Protein 2OIX (pdb70)

Foldseek 3Di:
DAADDLVLLVLLVVLLLVVCPPFAQSLLEAEDRAVLLVQCPPPPPVSNVVSLCQPQNPRRHFWYWHWQDPDVPAIWIKIWGCPPVVDIEIEIEFQEPDDDVVRLVSVLSSCVSNVHRSVRYHHAAAHHDPSCNSQSSSQLVNQLSVCSRVVNCPPVCNSHHNDTDGDVVVSVVSSVVD

CATH classification: 3.40.395.10

Secondary structure (DSSP, 8-state):
--PPPHHHHHHHHHHHHHHTTTSTTGGGEEE--HHHHHHTT-SSHHHHHHHHHHHHSTTS-SEEEEEEEETTTEEEEEEEE-SSTTS-EEEEE---SS--HHHHHHHHHHHHHTT--GGG-EEE-B------HHHHHHHHHHHHHHHHHHT-TTSTTTT-BTT----HHHHHHHHH--

Organism: Xanthomonas euvesicatoria pv. vesicatoria (strain 85-10) (NCBI:txid316273)

Solvent-accessible surface area: 9406 Å² total; per-residue (Å²): 134,53,123,6,101,35,48,65,2,114,37,6,4,46,18,0,44,128,88,8,191,80,84,94,53,19,139,40,18,47,32,3,26,3,106,15,8,77,38,0,61,27,102,67,102,95,82,41,33,108,0,66,140,70,2,40,23,167,122,35,37,33,0,1,0,0,2,4,29,21,86,132,67,9,14,1,0,0,0,2,19,48,99,83,165,120,63,50,24,5,17,0,2,4,3,51,66,160,106,54,116,80,0,64,127,44,0,23,52,4,0,130,31,18,71,32,82,100,135,112,9,97,84,39,70,12,17,108,38,159,152,38,8,1,4,13,3,0,22,0,0,20,40,0,0,77,65,7,21,97,42,47,4,88,147,106,57,8,49,59,1,66,131,18,152,35,65,50,44,86,4,120,94,49,40,87,128,121

InterPro domains:
  IPR003653 Ulp1 protease family, C-terminal catalytic domain [PF02902] (338-490)
  IPR003653 Ulp1 protease family, C-terminal catalytic domain [PS50600] (309-481)
  IPR038765 Papain-like cysteine peptidase superfamily [SSF54001] (283-513)
  IPR044613 NEDD8-specific protease 1/2-like [PTHR46468] (241-489)

B-factor: mean 33.14, std 10.43, range [15.33, 68.4]

Sequence (178 aa):
TSWLLDGHLRAYTDDLARRLRGEPNAHLLHFADSQVVTMLSSADPDQQARAQRLLAGDDIPPIVFLPINQPNAHWSLLVVDRRNKDAVAAYHYDSMAQKDPQQRYLADMAAYHLGLDYQQTHEMPIAIQSYSAGDHVLTGIEVLAHRVLDGTFDYAGGRDLTDIEPDRGLIRDRLAQA

Nearest PDB structures (foldseek):
  2oix-assembly1_A  TM=1.006E+00  e=7.958E-36  Xanthomonas euvesicatoria
  5jp3-assembly4_G  TM=9.972E-01  e=4.748E-32  Xanthomonas euvesicatoria pv. vesicatoria str. 85-10
  2oiv-assembly1_A  TM=9.880E-01  e=8.284E-31  Xanthomonas euvesicatoria
  6upu-assembly4_M  TM=6.101E-01  e=4.237E-04  Orientia tsutsugamushi str. Ikeda
  6ups-assembly1_A  TM=6.301E-01  e=6.374E-04  Orientia tsutsugamushi str. Ikeda

Radius of gyration: 15.16 Å; Cα contacts (8 Å, |Δi|>4): 282; chains: 1; bounding box: 36×32×39 Å

Structure (mmCIF, N/CA/C/O backbone):
data_2OIX
#
_entry.id   2OIX
#
_cell.length_a   91.953
_cell.length_b   91.953
_cell.length_c   45.013
_cell.angle_alpha   90.00
_cell.angle_beta   90.00
_cell.angle_gamma   90.00
#
_symmetry.space_group_name_H-M   'P 41 21 2'
#
loop_
_entity.id
_entity.type
_entity.pdbx_description
1 polymer 'Xanthomonas outer protein D'
2 water water
#
loop_
_atom_site.group_PDB
_atom_site.id
_atom_site.type_symbol
_atom_site.label_atom_id
_atom_site.label_alt_id
_atom_site.label_comp_id
_atom_site.label_asym_id
_atom_site.label_entity_id
_atom_site.label_seq_id
_atom_site.pdbx_PDB_ins_code
_atom_site.Cartn_x
_atom_site.Cartn_y
_atom_site.Cartn_z
_atom_site.occupancy
_atom_site.B_iso_or_equiv
_atom_site.auth_seq_id
_atom_site.auth_comp_id
_atom_site.auth_asym_id
_atom_site.auth_atom_id
_atom_site.pdbx_PDB_model_num
ATOM 1 N N . THR A 1 2 ? -33.941 46.553 -4.295 1.00 47.40 336 THR A N 1
ATOM 2 C CA . THR A 1 2 ? -35.304 46.215 -4.820 1.00 48.09 336 THR A CA 1
ATOM 3 C C . THR A 1 2 ? -36.147 45.407 -3.827 1.00 47.85 336 THR A C 1
ATOM 4 O O . THR A 1 2 ? -37.378 45.520 -3.816 1.00 48.11 336 THR A O 1
ATOM 8 N N . SER A 1 3 ? -35.470 44.587 -3.021 1.00 47.50 337 SER A N 1
ATOM 9 C CA . SER A 1 3 ? -36.089 43.811 -1.957 1.00 47.10 337 SER A CA 1
ATOM 10 C C . SER A 1 3 ? -35.293 44.062 -0.679 1.00 46.82 337 SER A C 1
ATOM 11 O O . SER A 1 3 ? -34.168 44.570 -0.736 1.00 47.16 337 SER A O 1
ATOM 14 N N . TRP A 1 4 ? -35.858 43.705 0.469 1.00 45.93 338 TRP A N 1
ATOM 15 C CA . TRP A 1 4 ? -35.149 43.912 1.721 1.00 45.25 338 TRP A CA 1
ATOM 16 C C . TRP A 1 4 ? -34.498 42.639 2.257 1.00 44.61 338 TRP A C 1
ATOM 17 O O . TRP A 1 4 ? -34.928 41.525 1.942 1.00 43.77 338 TRP A O 1
ATOM 28 N N . LEU A 1 5 ? -33.428 42.824 3.023 1.00 43.11 339 LEU A N 1
ATOM 29 C CA . LEU A 1 5 ? -32.710 41.722 3.656 1.00 43.40 339 LEU A CA 1
ATOM 30 C C . LEU A 1 5 ? -33.425 41.252 4.921 1.00 42.21 339 LEU A C 1
ATOM 31 O O . LEU A 1 5 ? -33.908 42.077 5.696 1.00 42.21 339 LEU A O 1
ATOM 36 N N . LEU A 1 6 ? -33.509 39.929 5.101 1.00 41.74 340 LEU A N 1
ATOM 37 C CA . LEU A 1 6 ? -34.068 39.302 6.317 1.00 40.96 340 LEU A CA 1
ATOM 38 C C . LEU A 1 6 ? -32.941 38.941 7.295 1.00 40.58 340 LEU A C 1
ATOM 39 O O . LEU A 1 6 ? -31.775 38.991 6.921 1.00 40.95 340 LEU A O 1
ATOM 44 N N . ASP A 1 7 ? -33.292 38.567 8.517 1.00 40.97 341 ASP A N 1
ATOM 45 C CA . ASP A 1 7 ? -32.310 38.145 9.535 1.00 41.19 341 ASP A CA 1
ATOM 46 C C . ASP A 1 7 ? -31.362 37.086 8.951 1.00 41.24 341 ASP A C 1
ATOM 47 O O . ASP A 1 7 ? -30.162 37.146 9.189 1.00 40.49 341 ASP A O 1
ATOM 52 N N . GLY A 1 8 ? -31.943 36.105 8.232 1.00 40.76 342 GLY A N 1
ATOM 53 C CA . GLY A 1 8 ? -31.205 35.013 7.580 1.00 40.20 342 GLY A CA 1
ATOM 54 C C . GLY A 1 8 ? -30.169 35.419 6.540 1.00 40.41 342 GLY A C 1
ATOM 55 O O . GLY A 1 8 ? -29.159 34.741 6.369 1.00 41.59 342 GLY A O 1
ATOM 56 N N . HIS A 1 9 ? -30.415 36.506 5.821 1.00 37.98 343 HIS A N 1
ATOM 57 C CA . HIS A 1 9 ? -29.430 37.022 4.880 1.00 36.83 343 HIS A CA 1
ATOM 58 C C . HIS A 1 9 ? -28.245 37.625 5.573 1.00 35.57 343 HIS A C 1
ATOM 59 O O . HIS A 1 9 ? -27.114 37.429 5.132 1.00 36.66 343 HIS A O 1
ATOM 66 N N . LEU A 1 10 ? -28.516 38.392 6.629 1.00 30.66 344 LEU A N 1
ATOM 67 C CA . LEU A 1 10 ? -27.454 39.007 7.419 1.00 29.55 344 LEU A CA 1
ATOM 68 C C . LEU A 1 10 ? -26.611 37.904 8.049 1.00 28.90 344 LEU A C 1
ATOM 69 O O . LEU A 1 10 ? -25.389 37.925 7.935 1.00 28.07 344 LEU A O 1
ATOM 74 N N . ARG A 1 11 ? -27.279 36.930 8.687 1.00 28.14 345 ARG A N 1
ATOM 75 C CA . ARG A 1 11 ? -26.604 35.764 9.250 1.00 28.59 345 ARG A CA 1
ATOM 76 C C . ARG A 1 11 ? -25.717 34.991 8.266 1.00 27.71 345 ARG A C 1
ATOM 77 O O . ARG A 1 11 ? -24.593 34.607 8.619 1.00 26.92 345 ARG A O 1
ATOM 85 N N . ALA A 1 12 ? -26.209 34.774 7.044 1.00 27.34 346 ALA A N 1
ATOM 86 C CA . ALA A 1 12 ? -25.471 34.044 6.024 1.00 28.25 346 ALA A CA 1
ATOM 87 C C . ALA A 1 12 ? -24.240 34.847 5.574 1.00 28.49 346 ALA A C 1
ATOM 88 O O . ALA A 1 12 ? -23.156 34.293 5.355 1.00 27.51 346 ALA A O 1
ATOM 90 N N . TYR A 1 13 ? -24.425 36.155 5.441 1.00 29.13 347 TYR A N 1
ATOM 91 C CA . TYR A 1 13 ? -23.311 37.018 5.095 1.00 29.38 347 TYR A CA 1
ATOM 92 C C . TYR A 1 13 ? -22.256 37.037 6.210 1.00 29.02 347 TYR A C 1
ATOM 93 O O . TYR A 1 13 ? -21.062 36.868 5.937 1.00 30.14 347 TYR A O 1
ATOM 102 N N . THR A 1 14 ? -22.678 37.208 7.453 1.00 28.30 348 THR A N 1
ATOM 103 C CA . THR A 1 14 ? -21.683 37.297 8.533 1.00 28.15 348 THR A CA 1
ATOM 104 C C . THR A 1 14 ? -21.017 35.954 8.868 1.00 29.50 348 THR A C 1
ATOM 105 O O . THR A 1 14 ? -19.834 35.927 9.246 1.00 29.04 348 THR A O 1
ATOM 109 N N . ASP A 1 15 ? -21.751 34.847 8.680 1.00 30.17 349 ASP A N 1
ATOM 110 C CA . ASP A 1 15 ? -21.172 33.497 8.710 1.00 30.61 349 ASP A CA 1
ATOM 111 C C . ASP A 1 15 ? -20.061 33.371 7.676 1.00 30.27 349 ASP A C 1
ATOM 112 O O . ASP A 1 15 ? -18.957 32.933 8.009 1.00 30.30 349 ASP A O 1
ATOM 117 N N . ASP A 1 16 ? -20.349 33.758 6.430 1.00 30.46 350 ASP A N 1
ATOM 118 C CA . ASP A 1 16 ? -19.371 33.680 5.348 1.00 30.48 350 ASP A CA 1
ATOM 119 C C . ASP A 1 16 ? -18.169 34.598 5.600 1.00 30.61 350 ASP A C 1
ATOM 120 O O . ASP A 1 16 ? -17.016 34.176 5.403 1.00 30.46 350 ASP A O 1
ATOM 125 N N . LEU A 1 17 ? -18.433 35.837 6.032 1.00 29.37 351 LEU A N 1
ATOM 126 C CA . LEU A 1 17 ? -17.376 36.768 6.445 1.00 29.93 351 LEU A CA 1
ATOM 127 C C . LEU A 1 17 ? -16.435 36.149 7.473 1.00 29.78 351 LEU A C 1
ATOM 128 O O . LEU A 1 17 ? -15.213 36.181 7.299 1.00 29.93 351 LEU A O 1
ATOM 133 N N . ALA A 1 18 ? -17.015 35.606 8.547 1.00 30.06 352 ALA A N 1
ATOM 134 C CA . ALA A 1 18 ? -16.256 34.962 9.604 1.00 30.94 352 ALA A CA 1
ATOM 135 C C . ALA A 1 18 ? -15.343 33.847 9.059 1.00 31.27 352 ALA A C 1
ATOM 136 O O . ALA A 1 18 ? -14.213 33.690 9.520 1.00 30.87 352 ALA A O 1
ATOM 138 N N . ARG A 1 19 ? -15.823 33.103 8.061 1.00 31.50 353 ARG A N 1
ATOM 139 C CA . ARG A 1 19 ? -15.019 32.066 7.417 1.00 31.92 353 ARG A CA 1
ATOM 140 C C . ARG A 1 19 ? -13.881 32.686 6.614 1.00 31.95 353 ARG A C 1
ATOM 141 O O . ARG A 1 19 ? -12.748 32.174 6.630 1.00 31.19 353 ARG A O 1
ATOM 149 N N . ARG A 1 20 ? -14.184 33.784 5.911 1.00 31.87 354 ARG A N 1
ATOM 150 C CA . ARG A 1 20 ? -13.175 34.473 5.130 1.00 32.13 354 ARG A CA 1
ATOM 151 C C . ARG A 1 20 ? -12.058 35.035 6.012 1.00 31.88 354 ARG A C 1
ATOM 152 O O . ARG A 1 20 ? -10.901 34.983 5.627 1.00 31.78 354 ARG A O 1
ATOM 160 N N . LEU A 1 21 ? -12.405 35.501 7.211 1.00 32.19 355 LEU A N 1
ATOM 161 C CA . LEU A 1 21 ? -11.445 36.114 8.139 1.00 33.34 355 LEU A CA 1
ATOM 162 C C . LEU A 1 21 ? -10.675 35.126 9.026 1.00 33.85 355 LEU A C 1
ATOM 163 O O . LEU A 1 21 ? -9.789 35.528 9.783 1.00 33.77 355 LEU A O 1
ATOM 168 N N . ARG A 1 22 ? -11.016 33.846 8.945 1.00 35.03 356 ARG A N 1
ATOM 169 C CA . ARG A 1 22 ? -10.423 32.843 9.829 1.00 36.39 356 ARG A CA 1
ATOM 170 C C . ARG A 1 22 ? -8.890 32.820 9.822 1.00 36.45 356 ARG A C 1
ATOM 171 O O . ARG A 1 22 ? -8.256 32.713 8.777 1.00 35.80 356 ARG A O 1
ATOM 179 N N . GLY A 1 23 ? -8.303 32.945 11.007 1.00 37.18 357 GLY A N 1
ATOM 180 C CA . GLY A 1 23 ? -6.852 32.852 11.140 1.00 37.30 357 GLY A CA 1
ATOM 181 C C . GLY A 1 23 ? -6.104 34.160 10.958 1.00 37.87 357 GLY A C 1
ATOM 182 O O . GLY A 1 23 ? -4.906 34.220 11.230 1.00 37.91 357 GLY A O 1
ATOM 183 N N . GLU A 1 24 ? -6.797 35.2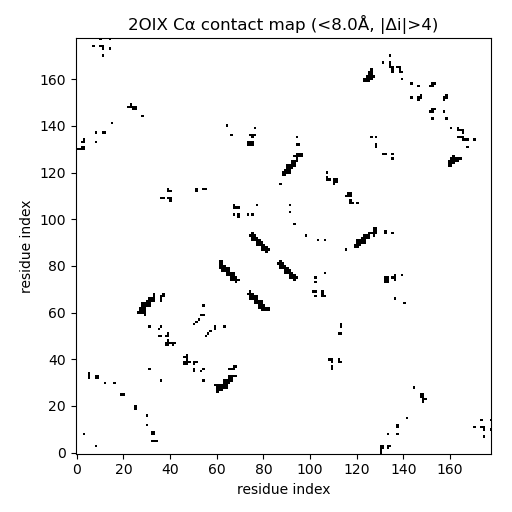07 10.494 1.00 37.92 358 GLU A N 1
ATOM 184 C CA . GLU A 1 24 ? -6.170 36.519 10.324 1.00 38.28 358 GLU A CA 1
ATOM 185 C C . GLU A 1 24 ? -5.805 37.126 11.680 1.00 37.86 358 GLU A C 1
ATOM 186 O O . GLU A 1 24 ? -6.488 36.865 12.678 1.00 37.32 358 GLU A O 1
ATOM 192 N N . PRO A 1 25 ? -4.698 37.899 11.728 1.00 37.55 359 PRO A N 1
ATOM 193 C CA . PRO A 1 25 ? -4.381 38.751 12.898 1.00 36.50 359 PRO A CA 1
ATOM 194 C C . PRO A 1 25 ? -5.608 39.478 13.454 1.00 34.76 359 PRO A C 1
ATOM 195 O O . PRO A 1 25 ? -6.280 40.220 12.728 1.00 34.89 359 PRO A O 1
ATOM 199 N N . ASN A 1 26 ? -5.888 39.245 14.730 1.00 32.46 360 ASN A N 1
ATOM 200 C CA . ASN A 1 26 ? -6.976 39.877 15.460 1.00 30.25 360 ASN A CA 1
ATOM 201 C C . ASN A 1 26 ? -8.403 39.363 15.181 1.00 28.61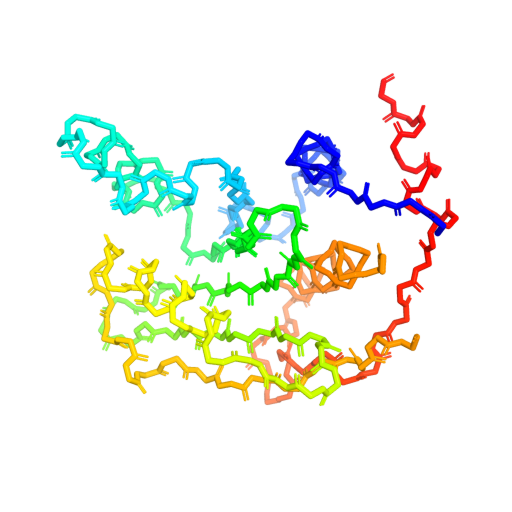 360 ASN A C 1
ATOM 202 O O . ASN A 1 26 ? -9.326 39.869 15.785 1.00 26.50 360 ASN A O 1
ATOM 207 N N . ALA A 1 27 ? -8.593 38.389 14.282 1.00 26.43 361 ALA A N 1
ATOM 208 C CA . ALA A 1 27 ? -9.960 37.935 13.970 1.00 25.47 361 ALA A CA 1
ATOM 209 C C . ALA A 1 27 ? -10.738 37.373 15.199 1.00 25.37 361 ALA A C 1
ATOM 210 O O . ALA A 1 27 ? -11.975 37.437 15.237 1.00 24.66 361 ALA A O 1
ATOM 212 N N . HIS A 1 28 ? -9.998 36.806 16.160 1.00 23.69 362 HIS A N 1
ATOM 213 C CA . HIS A 1 28 ? -10.574 36.302 17.410 1.00 22.93 362 HIS A CA 1
ATOM 214 C C . HIS A 1 28 ? -11.130 37.403 18.311 1.00 23.12 362 HIS A C 1
ATOM 215 O O . HIS A 1 28 ? -11.787 37.090 19.319 1.00 22.91 362 HIS A O 1
ATOM 222 N N . LEU A 1 29 ? -10.834 38.663 18.000 1.00 23.23 363 LEU A N 1
ATOM 223 C CA . LEU A 1 29 ? -11.427 39.795 18.767 1.00 24.64 363 LEU A CA 1
ATOM 224 C C . LEU A 1 29 ? -12.873 40.072 18.344 1.00 25.01 363 LEU A C 1
ATOM 225 O O . LEU A 1 29 ? -13.592 40.782 19.037 1.00 27.20 363 LEU A O 1
ATOM 23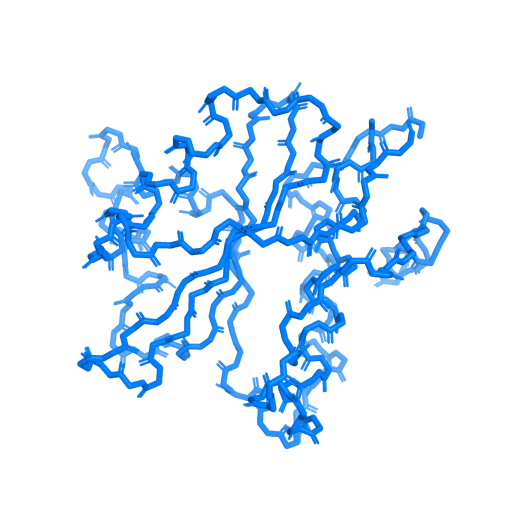0 N N . LEU A 1 30 ? -13.284 39.536 17.199 1.00 25.26 364 LEU A N 1
ATOM 231 C CA . LEU A 1 30 ? -14.578 39.914 16.575 1.00 26.23 364 LEU A CA 1
ATOM 232 C C . LEU A 1 30 ? -15.684 38.931 16.892 1.00 26.76 364 LEU A C 1
ATOM 233 O O . LEU A 1 30 ? -15.449 37.707 16.881 1.00 25.62 364 LEU A O 1
ATOM 238 N N . HIS A 1 31 ? -16.885 39.456 17.157 1.00 26.77 365 HIS A N 1
ATOM 239 C CA . HIS A 1 31 ? -18.100 38.612 17.238 1.00 27.84 365 HIS A CA 1
ATOM 240 C C . HIS A 1 31 ? -19.236 39.236 16.401 1.00 28.00 365 HIS A C 1
ATOM 241 O O . HIS A 1 31 ? -19.634 40.375 16.666 1.00 27.03 365 HIS A O 1
ATOM 248 N N . PHE A 1 32 ? -19.701 38.515 15.374 1.00 26.83 366 PHE A N 1
ATOM 249 C CA . PHE A 1 32 ? -20.826 38.971 14.567 1.00 26.74 366 PHE A CA 1
ATOM 250 C C . PHE A 1 32 ? -22.095 38.415 15.165 1.00 26.07 366 PHE A C 1
ATOM 251 O O . PHE A 1 32 ? -22.374 37.191 15.122 1.00 26.28 366 PHE A O 1
ATOM 259 N N . ALA A 1 33 ? -22.841 39.283 15.819 1.00 25.73 367 ALA A N 1
ATOM 260 C CA . ALA A 1 33 ? -24.047 38.762 16.450 1.00 27.53 367 ALA A CA 1
ATOM 261 C C . ALA A 1 33 ? -25.153 38.412 15.456 1.00 27.11 367 ALA A C 1
ATOM 262 O O . ALA A 1 33 ? -25.285 38.985 14.335 1.00 29.73 367 ALA A O 1
ATOM 264 N N . ASP A 1 34 ? -25.896 37.380 15.838 1.00 28.10 368 ASP A N 1
ATOM 265 C CA . ASP A 1 34 ? -27.104 36.989 15.130 1.00 27.25 368 ASP A CA 1
ATOM 266 C C . ASP A 1 34 ? -28.175 37.996 15.543 1.00 27.18 368 ASP A C 1
ATOM 267 O O . ASP A 1 34 ? -28.373 38.244 16.740 1.00 24.98 368 ASP A O 1
ATOM 272 N N . SER A 1 35 ? -28.902 38.542 14.582 1.00 26.45 369 SER A N 1
ATOM 273 C CA . SER A 1 35 ? -29.855 39.629 14.817 1.00 27.43 369 SER A CA 1
ATOM 274 C C . SER A 1 35 ? -31.073 39.229 15.642 1.00 27.25 369 SER A C 1
ATOM 275 O O . SER A 1 35 ? -31.633 40.049 16.354 1.00 28.68 369 SER A O 1
ATOM 278 N N . GLN A 1 36 ? -31.440 37.951 15.599 1.00 27.19 370 GLN A N 1
ATOM 279 C CA . GLN A 1 36 ? -32.589 37.484 16.324 1.00 26.47 370 GLN A CA 1
ATOM 280 C C . GLN A 1 36 ? -32.193 37.382 17.784 1.00 27.05 370 GLN A C 1
ATOM 281 O O . GLN A 1 36 ? -32.992 37.648 18.643 1.00 26.96 370 GLN A O 1
ATOM 287 N N . VAL A 1 37 ? -30.941 36.982 18.033 1.00 27.29 371 VAL A N 1
ATOM 288 C CA . VAL A 1 37 ? -30.414 36.990 19.384 1.00 26.61 371 VAL A CA 1
ATOM 289 C C . VAL A 1 37 ? -30.374 38.407 19.934 1.00 27.12 371 VAL A C 1
ATOM 290 O O . VAL A 1 37 ? -30.644 38.600 21.140 1.00 27.05 371 VAL A O 1
ATOM 294 N N . VAL A 1 38 ? -29.986 39.386 19.087 1.00 26.51 372 VAL A N 1
ATOM 295 C CA . VAL A 1 38 ? -30.034 40.812 19.513 1.00 28.00 372 VAL A CA 1
ATOM 296 C C . VAL A 1 38 ? -31.475 41.201 19.994 1.00 28.65 372 VAL A C 1
ATOM 297 O O . VAL A 1 38 ? -31.676 41.773 21.073 1.00 26.48 372 VAL A O 1
ATOM 301 N N . THR A 1 39 ? -32.469 40.859 19.195 1.00 29.13 373 THR A N 1
ATOM 302 C CA . THR A 1 39 ? -33.866 41.149 19.488 1.00 31.14 373 THR A CA 1
ATOM 303 C C . THR A 1 39 ? -34.273 40.529 20.845 1.00 33.44 373 THR A C 1
ATOM 304 O O . THR A 1 39 ? -34.965 41.141 21.657 1.00 34.23 373 THR A O 1
ATOM 308 N N . MET A 1 40 ? -33.783 39.328 21.110 1.00 35.50 374 MET A N 1
ATOM 309 C CA . MET A 1 40 ? -34.104 38.607 22.325 1.00 38.68 374 MET A CA 1
ATOM 310 C C . MET A 1 40 ? -33.607 39.229 23.644 1.00 38.25 374 MET A C 1
ATOM 311 O O . MET A 1 40 ? -34.126 38.894 24.710 1.00 39.25 374 MET A O 1
ATOM 316 N N . LEU A 1 41 ? -32.612 40.121 23.589 1.00 39.01 375 LEU A N 1
ATOM 317 C CA . LEU A 1 41 ? -32.180 40.851 24.807 1.00 40.52 375 LEU A CA 1
ATOM 318 C C . LEU A 1 41 ? -33.376 41.558 25.477 1.00 41.22 375 LEU A C 1
ATOM 319 O O . LEU A 1 41 ? -33.443 41.705 26.718 1.00 42.19 375 LEU A O 1
ATOM 324 N N . SER A 1 42 ? -34.332 41.978 24.653 1.00 41.96 376 SER A N 1
ATOM 325 C CA . SER A 1 42 ? -35.508 42.720 25.110 1.00 43.36 376 SER A CA 1
ATOM 326 C C . SER A 1 42 ? -36.726 41.832 25.414 1.00 43.89 376 SER A C 1
ATOM 327 O O . SER A 1 42 ? -37.723 42.310 25.953 1.00 43.70 376 SER A O 1
ATOM 330 N N . SER A 1 43 ? -36.636 40.547 25.063 1.00 44.64 377 SER A N 1
ATOM 331 C CA . SER A 1 43 ? -37.750 39.590 25.184 1.00 45.00 377 SER A CA 1
ATOM 332 C C . SER A 1 43 ? -38.406 39.628 26.566 1.00 45.27 377 SER A C 1
ATOM 333 O O . SER A 1 43 ? -37.755 39.988 27.557 1.00 45.43 377 SER A O 1
ATOM 336 N N . ALA A 1 44 ? -39.691 39.269 26.641 1.00 45.56 378 ALA A N 1
ATOM 337 C CA . ALA A 1 44 ? -40.398 39.259 27.953 1.00 45.36 378 ALA A CA 1
ATOM 338 C C . ALA A 1 44 ? -40.187 37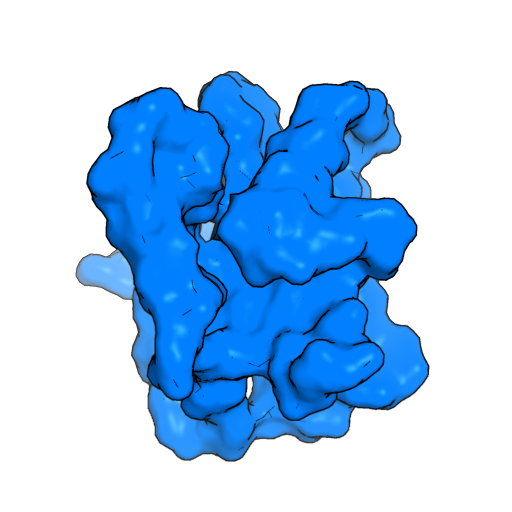.955 28.717 1.00 45.49 378 ALA A C 1
ATOM 339 O O . ALA A 1 44 ? -40.194 37.931 29.970 1.00 45.47 378 ALA A O 1
ATOM 341 N N . ASP A 1 45 ? -40.004 36.883 27.948 1.00 45.78 379 ASP A N 1
ATOM 342 C CA . ASP A 1 45 ? -39.567 35.583 28.435 1.00 45.45 379 ASP A CA 1
ATOM 343 C C . ASP A 1 45 ? -38.166 35.737 29.008 1.00 45.32 379 ASP A C 1
ATOM 344 O O . ASP A 1 45 ? -37.206 35.946 28.280 1.00 44.93 379 ASP A O 1
ATOM 349 N N . PRO A 1 46 ? -38.059 35.630 30.337 1.00 44.63 380 PRO A N 1
ATOM 350 C CA . PRO A 1 46 ? -36.800 35.829 31.039 1.00 45.18 380 PRO A CA 1
ATOM 351 C C . PRO A 1 46 ? -35.650 34.933 30.534 1.00 45.29 380 PRO A C 1
ATOM 352 O O . PRO A 1 46 ? -34.401 35.487 30.462 1.00 44.65 380 PRO A O 1
ATOM 356 N N . ASP A 1 47 ? -36.038 33.591 30.418 1.00 45.40 381 ASP A N 1
ATOM 357 C CA . ASP A 1 47 ? -35.044 32.669 29.845 1.00 46.25 381 ASP A CA 1
ATOM 358 C C . ASP A 1 47 ? -34.570 32.961 28.401 1.00 46.05 381 ASP A C 1
ATOM 359 O O . ASP A 1 47 ? -33.456 32.567 28.033 1.00 46.01 381 ASP A O 1
ATOM 364 N N . GLN A 1 48 ? -35.404 33.613 27.587 1.00 46.87 382 GLN A N 1
ATOM 365 C CA . GLN A 1 48 ? -34.967 34.057 26.246 1.00 47.13 382 GLN A CA 1
ATOM 366 C C . GLN A 1 48 ? -33.917 35.179 26.380 1.00 47.25 382 GLN A C 1
ATOM 367 O O . GLN A 1 48 ? -32.912 35.218 25.654 1.00 47.46 382 GLN A O 1
ATOM 373 N N . GLN A 1 49 ? -34.189 36.107 27.285 1.00 46.45 383 GLN A N 1
ATOM 374 C CA . GLN A 1 49 ? -33.316 37.260 27.484 1.00 46.96 383 GLN A CA 1
ATOM 375 C C . GLN A 1 49 ? -31.995 36.848 28.145 1.00 46.04 383 GLN A C 1
ATOM 376 O O . GLN A 1 49 ? -30.934 37.307 27.751 1.00 46.12 383 GLN A O 1
ATOM 382 N N . ALA A 1 50 ? -32.077 35.954 29.127 1.00 45.51 384 ALA A N 1
ATOM 383 C CA . ALA A 1 50 ? -30.898 35.409 29.801 1.00 45.07 384 ALA A CA 1
ATOM 384 C C . ALA A 1 50 ? -29.969 34.713 28.819 1.00 44.66 384 ALA A C 1
ATOM 385 O O . ALA A 1 50 ? -28.759 34.947 28.826 1.00 44.93 384 ALA A O 1
ATOM 387 N N . ARG A 1 51 ? -30.545 33.864 27.970 1.00 44.02 385 ARG A N 1
ATOM 388 C CA . ARG A 1 51 ? -29.795 33.188 26.916 1.00 43.43 385 ARG A CA 1
ATOM 389 C C . ARG A 1 51 ? -29.090 34.225 26.054 1.00 41.89 385 ARG A C 1
ATOM 390 O O . ARG A 1 51 ? -27.921 34.067 25.739 1.00 40.96 385 ARG A O 1
ATOM 398 N N . ALA A 1 52 ? -29.811 35.284 25.695 1.00 41.95 386 ALA A N 1
ATOM 399 C CA . ALA A 1 52 ? -29.281 36.326 24.787 1.00 41.78 386 ALA A CA 1
ATOM 400 C C . ALA A 1 52 ? -28.141 37.041 25.479 1.00 41.50 386 ALA A C 1
ATOM 401 O O . ALA A 1 52 ? -27.094 37.271 24.884 1.00 41.77 386 ALA A O 1
ATOM 403 N N . GLN A 1 53 ? -28.326 37.365 26.763 1.00 41.75 387 GLN A N 1
ATOM 404 C CA . GLN A 1 53 ? -27.252 37.939 27.560 1.00 42.92 387 GLN A CA 1
ATOM 405 C C . GLN A 1 53 ? -25.984 37.058 27.600 1.00 43.99 387 GLN A C 1
ATOM 406 O O . GLN A 1 53 ? -24.879 37.591 27.521 1.00 45.24 387 GLN A O 1
ATOM 412 N N . ARG A 1 54 ? -26.137 35.731 27.662 1.00 44.22 388 ARG A N 1
ATOM 413 C CA . ARG A 1 54 ? -24.992 34.793 27.682 1.00 43.92 388 ARG A CA 1
ATOM 414 C C . ARG A 1 54 ? -24.258 34.738 26.352 1.00 44.01 388 ARG A C 1
ATOM 415 O O . ARG A 1 54 ? -23.016 34.692 26.317 1.00 43.91 388 ARG A O 1
ATOM 423 N N . LEU A 1 55 ? -25.039 34.708 25.266 1.00 41.71 389 LEU A N 1
ATOM 424 C CA . LEU A 1 55 ? -24.517 34.580 23.920 1.00 42.06 389 LEU A CA 1
ATOM 425 C C . LEU A 1 55 ? -23.829 35.836 23.445 1.00 41.82 389 LEU A C 1
ATOM 426 O O . LEU A 1 55 ? -22.990 35.756 22.568 1.00 42.00 389 LEU A O 1
ATOM 431 N N . LEU A 1 56 ? -24.171 36.985 24.040 1.00 41.40 390 LEU A N 1
ATOM 432 C CA . LEU A 1 56 ? -23.632 38.264 23.566 1.00 41.69 390 LEU A CA 1
ATOM 433 C C . LEU A 1 56 ? -22.756 39.001 24.548 1.00 42.42 390 LEU A C 1
ATOM 434 O O . LEU A 1 56 ? -21.994 39.905 24.154 1.00 42.37 390 LEU A O 1
ATOM 439 N N . ALA A 1 57 ? -22.895 38.622 25.816 1.00 42.33 391 ALA A N 1
ATOM 440 C CA . ALA A 1 57 ? -22.155 39.237 26.922 1.00 42.60 391 ALA A CA 1
ATOM 441 C C . ALA A 1 57 ? -21.672 38.205 27.926 1.00 42.83 391 ALA A C 1
ATOM 442 O O . ALA A 1 57 ? -21.439 38.554 29.107 1.00 41.28 391 ALA A O 1
ATOM 444 N N . GLY A 1 58 ? -21.488 36.946 27.499 1.00 43.60 392 GLY A N 1
ATOM 445 C CA . GLY A 1 58 ? -20.953 35.892 28.403 1.00 45.36 392 GLY A CA 1
ATOM 446 C C . GLY A 1 58 ? -19.448 36.036 28.711 1.00 45.62 392 GLY A C 1
ATOM 447 O O . GLY A 1 58 ? -18.795 36.828 28.005 1.00 48.48 392 GLY A O 1
ATOM 448 N N . ASP A 1 59 ? -18.930 35.285 29.618 1.00 47.62 393 ASP A N 1
ATOM 449 C CA . ASP A 1 59 ? -17.495 35.365 29.920 1.00 46.14 393 ASP A CA 1
ATOM 450 C C . ASP A 1 59 ? -16.412 34.920 28.888 1.00 44.76 393 ASP A C 1
ATOM 451 O O . ASP A 1 59 ? -15.137 35.081 29.099 1.00 44.49 393 ASP A O 1
ATOM 456 N N . ASP A 1 60 ? -16.978 34.634 27.743 1.00 38.36 394 ASP A N 1
ATOM 457 C CA . ASP A 1 60 ? -16.101 34.076 26.681 1.00 33.61 394 ASP A CA 1
ATOM 458 C C . ASP A 1 60 ? -16.466 34.601 25.274 1.00 29.73 394 ASP A C 1
ATOM 459 O O . ASP A 1 60 ? -15.941 34.104 24.268 1.00 28.64 394 ASP A O 1
ATOM 464 N N . ILE A 1 61 ? -17.392 35.556 25.214 1.00 25.55 395 ILE A N 1
ATOM 465 C CA . ILE A 1 61 ? -17.749 36.175 23.932 1.00 23.71 395 ILE A CA 1
ATOM 466 C C . ILE A 1 61 ? -16.688 37.246 23.637 1.00 22.64 395 ILE A C 1
ATOM 467 O O . ILE A 1 61 ? -16.396 38.067 24.506 1.00 23.26 395 ILE A O 1
ATOM 472 N N . PRO A 1 62 ? -16.116 37.247 22.421 1.00 21.53 396 PRO A N 1
ATOM 473 C CA . PRO A 1 62 ? -15.092 38.240 22.069 1.00 21.44 396 PRO A CA 1
ATOM 474 C C . PRO A 1 62 ? -15.516 39.697 22.278 1.00 21.71 396 PRO A C 1
ATOM 475 O O . PRO A 1 62 ? -16.709 40.001 22.275 1.00 22.57 396 PRO A O 1
ATOM 479 N N . PRO A 1 63 ? -14.540 40.593 22.488 1.00 21.20 397 PRO A N 1
ATOM 480 C CA . PRO A 1 63 ? -14.872 41.915 23.017 1.00 21.29 397 PRO A CA 1
ATOM 481 C C . PRO A 1 63 ? -15.322 42.964 21.994 1.00 20.41 397 PRO A C 1
ATOM 482 O O . PRO A 1 63 ? -15.798 44.026 22.394 1.00 21.98 397 PRO A O 1
ATOM 486 N N . ILE A 1 64 ? -15.202 42.688 20.698 1.00 18.17 398 ILE A N 1
ATOM 487 C CA . ILE A 1 64 ? -15.659 43.660 19.681 1.00 19.37 398 ILE A CA 1
ATOM 488 C C . ILE A 1 64 ? -16.865 43.036 18.986 1.00 18.31 398 ILE A C 1
ATOM 489 O O . ILE A 1 64 ? -16.729 42.130 18.232 1.00 20.58 398 ILE A O 1
ATOM 494 N N . VAL A 1 65 ? -18.053 43.528 19.278 1.00 18.72 399 VAL A N 1
ATOM 495 C CA . VAL A 1 65 ? -19.274 42.825 18.893 1.00 19.40 399 VAL A CA 1
ATOM 496 C C . VAL A 1 65 ? -20.074 43.716 17.967 1.00 20.02 399 VAL A C 1
ATOM 497 O O . VAL A 1 65 ? -20.332 44.911 18.322 1.00 21.43 399 VAL A O 1
ATOM 501 N N . PHE A 1 66 ? -20.427 43.168 16.789 1.00 20.71 400 PHE A N 1
ATOM 502 C CA . PHE A 1 66 ? -21.304 43.783 15.791 1.00 18.94 400 PHE A CA 1
ATOM 503 C C . PHE A 1 66 ? -22.727 43.297 15.952 1.00 19.64 400 PHE A C 1
ATOM 504 O O . PHE A 1 66 ? -23.013 42.107 15.719 1.00 19.97 400 PHE A O 1
ATOM 512 N N . LEU A 1 67 ? -23.623 44.214 16.314 1.00 17.43 401 LEU A N 1
ATOM 513 C CA . LEU A 1 67 ? -25.005 43.865 16.630 1.00 18.21 401 LEU A CA 1
ATOM 514 C C . LEU A 1 67 ? -25.937 44.508 15.640 1.00 17.60 401 LEU A C 1
ATOM 515 O O . LEU A 1 67 ? -26.125 45.738 15.667 1.00 18.09 401 LEU A O 1
ATOM 520 N N . PRO A 1 68 ? -26.480 43.704 14.710 1.00 19.30 402 PRO A N 1
ATOM 521 C CA . PRO A 1 68 ? -27.441 44.268 13.756 1.00 20.00 402 PRO A CA 1
ATOM 522 C C . PRO A 1 68 ? -28.738 44.530 14.553 1.00 19.79 402 PRO A C 1
ATOM 523 O O . PRO A 1 68 ? -29.190 43.669 15.318 1.00 21.55 402 PRO A O 1
ATOM 527 N N . ILE A 1 69 ? -29.283 45.732 14.390 1.00 20.40 403 ILE A N 1
ATOM 528 C CA . ILE A 1 69 ? -30.491 46.170 15.083 1.00 20.56 403 ILE A CA 1
ATOM 529 C C . ILE A 1 69 ? -31.658 46.149 14.068 1.00 20.77 403 ILE A C 1
ATOM 530 O O . ILE A 1 69 ? -31.672 46.954 13.178 1.00 21.34 403 ILE A O 1
ATOM 535 N N . ASN A 1 70 ? -32.604 45.227 14.229 1.00 20.33 404 ASN A N 1
ATOM 536 C CA . ASN A 1 70 ? -33.743 45.062 13.345 1.00 22.31 404 ASN A CA 1
ATOM 537 C C . ASN A 1 70 ? -34.954 45.818 13.845 1.00 22.30 404 ASN A C 1
ATOM 538 O O . ASN A 1 70 ? -35.437 45.548 14.925 1.00 22.14 404 ASN A O 1
ATOM 543 N N . GLN A 1 71 ? -35.445 46.756 13.056 1.00 23.82 405 GLN A N 1
ATOM 544 C CA . GLN A 1 71 ? -36.792 47.232 13.262 1.00 25.34 405 GLN A CA 1
ATOM 545 C C . GLN A 1 71 ? -37.649 46.400 12.294 1.00 26.91 405 GLN A C 1
ATOM 546 O O . GLN A 1 71 ? -37.571 46.596 11.088 1.00 27.02 405 GLN A O 1
ATOM 552 N N . PRO A 1 72 ? -38.417 45.435 12.835 1.00 28.36 406 PRO A N 1
ATOM 553 C CA . PRO A 1 72 ? -39.026 44.345 12.061 1.00 30.05 406 PRO A CA 1
ATOM 554 C C . PRO A 1 72 ? -39.829 44.851 10.869 1.00 31.23 406 PRO A C 1
ATOM 555 O O . PRO A 1 72 ? -40.700 45.714 11.034 1.00 31.76 406 PRO A O 1
ATOM 559 N N . ASN A 1 73 ? -39.487 44.335 9.685 1.00 32.26 407 ASN A N 1
ATOM 560 C CA . ASN A 1 73 ? -40.064 44.756 8.399 1.00 32.82 407 ASN A CA 1
ATOM 561 C C . ASN A 1 73 ? -40.021 46.255 8.158 1.00 32.57 407 ASN A C 1
ATOM 562 O O . ASN A 1 73 ? -40.852 46.793 7.417 1.00 32.79 407 ASN A O 1
ATOM 567 N N . ALA A 1 74 ? -39.064 46.933 8.778 1.00 30.92 408 ALA A N 1
ATOM 568 C CA . ALA A 1 74 ? -39.023 48.387 8.689 1.00 30.05 408 ALA A CA 1
ATOM 569 C C . ALA A 1 74 ? -37.629 48.927 8.344 1.00 28.47 408 ALA A C 1
ATOM 570 O O . ALA A 1 74 ? -37.486 49.731 7.414 1.00 28.84 408 ALA A O 1
ATOM 572 N N . HIS A 1 75 ? -36.602 48.490 9.070 1.00 26.45 409 HIS A N 1
ATOM 573 C CA . HIS A 1 75 ? -35.307 49.158 8.974 1.00 24.25 409 HIS A CA 1
ATOM 574 C C . HIS A 1 75 ? -34.214 48.349 9.655 1.00 22.96 409 HIS A C 1
ATOM 575 O O . HIS A 1 75 ? -34.525 47.525 10.508 1.00 23.49 409 HIS A O 1
ATOM 582 N N . TRP A 1 76 ? -32.960 48.549 9.230 1.00 20.74 410 TRP A N 1
ATOM 583 C CA . TRP A 1 76 ? -31.775 47.983 9.901 1.00 19.98 410 TRP A CA 1
ATOM 584 C C . TRP A 1 76 ? -30.770 49.086 10.281 1.00 19.41 410 TRP A C 1
ATOM 585 O O . TRP A 1 76 ? -30.547 50.020 9.519 1.00 19.54 410 TRP A O 1
ATOM 596 N N . SER A 1 77 ? -30.086 48.914 11.405 1.00 18.22 411 SER A N 1
ATOM 597 C CA . SER A 1 77 ? -28.921 49.738 11.683 1.00 17.24 411 SER A CA 1
ATOM 598 C C . SER A 1 77 ? -27.886 48.841 12.413 1.00 18.89 411 SER A C 1
ATOM 599 O O . SER A 1 77 ? -28.123 47.633 12.641 1.00 18.29 411 SER A O 1
ATOM 602 N N . LEU A 1 78 ? -26.758 49.436 12.776 1.00 18.26 412 LEU A N 1
ATOM 603 C CA . LEU A 1 78 ? -25.672 48.690 13.329 1.00 19.28 412 LEU A CA 1
ATOM 604 C C . LEU A 1 78 ? -25.205 49.300 14.630 1.00 17.75 412 LEU A C 1
ATOM 605 O O . LEU A 1 78 ? -24.858 50.520 14.698 1.00 17.60 412 LEU A O 1
ATOM 610 N N . LEU A 1 79 ? -25.178 48.467 15.661 1.00 19.54 413 LEU A N 1
ATOM 611 C CA . LEU A 1 79 ? -24.582 48.891 16.905 1.00 18.48 413 LEU A CA 1
ATOM 612 C C . LEU A 1 79 ? -23.263 48.109 17.069 1.00 20.76 413 LEU A C 1
ATOM 613 O O . LEU A 1 79 ? -23.261 46.883 17.023 1.00 21.58 413 LEU A O 1
ATOM 618 N N . VAL A 1 80 ? -22.157 48.795 17.364 1.00 20.96 414 VAL A N 1
ATOM 619 C CA . VAL A 1 80 ? -20.871 48.108 17.586 1.00 20.89 414 VAL A CA 1
ATOM 620 C C . VAL A 1 80 ? -20.486 48.345 19.049 1.00 21.02 414 VAL A C 1
ATOM 621 O O . VAL A 1 80 ? -20.517 49.488 19.572 1.00 21.11 414 VAL A O 1
ATOM 625 N N . VAL A 1 81 ? -20.137 47.290 19.742 1.00 21.27 415 VAL A N 1
ATOM 626 C CA . VAL A 1 81 ? -19.749 47.454 21.148 1.00 21.01 415 VAL A CA 1
ATOM 627 C C . VAL A 1 81 ? -18.296 46.952 21.320 1.00 22.40 415 VAL A C 1
ATOM 628 O O . VAL A 1 81 ? -18.012 45.807 20.950 1.00 24.09 415 VAL A O 1
ATOM 632 N N . ASP A 1 82 ? -17.397 47.787 21.860 1.00 20.98 416 ASP A N 1
ATOM 633 C CA . ASP A 1 82 ? -15.997 47.451 22.014 1.00 21.23 416 ASP A CA 1
ATOM 634 C C . ASP A 1 82 ? -15.700 47.444 23.504 1.00 21.55 416 ASP A C 1
ATOM 635 O O . ASP A 1 82 ? -15.554 48.493 24.115 1.00 21.23 416 ASP A O 1
ATOM 640 N N . ARG A 1 83 ? -15.685 46.260 24.105 1.00 22.20 417 ARG A N 1
ATOM 641 C CA . ARG A 1 83 ? -15.420 46.191 25.537 1.00 22.44 417 ARG A CA 1
ATOM 642 C C . ARG A 1 83 ? -14.056 45.628 25.904 1.00 22.00 417 ARG A C 1
ATOM 643 O O . ARG A 1 83 ? -13.884 45.036 26.988 1.00 19.74 417 ARG A O 1
ATOM 651 N N . ARG A 1 84 ? -13.057 45.897 25.066 1.00 20.37 418 ARG A N 1
ATOM 652 C CA . ARG A 1 84 ? -11.697 45.421 25.323 1.00 20.75 418 ARG A CA 1
ATOM 653 C C . ARG A 1 84 ? -11.206 46.012 26.653 1.00 21.84 418 ARG A C 1
ATOM 654 O O . ARG A 1 84 ? -10.505 45.364 27.433 1.00 21.58 418 ARG A O 1
ATOM 662 N N . ASN A 1 85 ? -11.625 47.240 26.923 1.00 22.84 419 ASN A N 1
ATOM 663 C CA . ASN A 1 85 ? -11.352 47.879 28.200 1.00 24.19 419 ASN A CA 1
ATOM 664 C C . ASN A 1 85 ? -12.655 47.895 28.985 1.00 25.42 419 ASN A C 1
ATOM 665 O O . ASN A 1 85 ? -13.560 48.661 28.668 1.00 26.62 419 ASN A O 1
ATOM 670 N N . LYS A 1 86 ? -12.735 47.059 30.012 1.00 26.97 420 LYS A N 1
ATOM 671 C CA . LYS A 1 86 ? -13.950 46.924 30.817 1.00 27.41 420 LYS A CA 1
ATOM 672 C C . LYS A 1 86 ? -14.349 48.148 31.661 1.00 27.30 420 LYS A C 1
ATOM 673 O O . LYS A 1 86 ? -15.526 48.295 31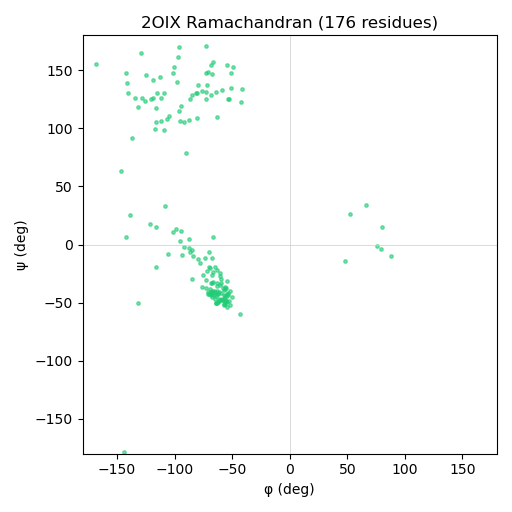.984 1.00 28.12 420 LYS A O 1
ATOM 679 N N . ASP A 1 87 ? -13.395 49.019 32.007 1.00 26.69 421 ASP A N 1
ATOM 680 C CA . ASP A 1 87 ? -13.740 50.275 32.641 1.00 26.93 421 ASP A CA 1
ATOM 681 C C . ASP A 1 87 ? -14.040 51.414 31.672 1.00 26.54 421 ASP A C 1
ATOM 682 O O . ASP A 1 87 ? -14.387 52.516 32.112 1.00 27.33 421 ASP A O 1
ATOM 687 N N . ALA A 1 88 ? -13.890 51.163 30.370 1.00 23.81 422 ALA A N 1
ATOM 688 C CA . ALA A 1 88 ? -14.150 52.189 29.365 1.00 23.51 422 ALA A CA 1
ATOM 689 C C . ALA 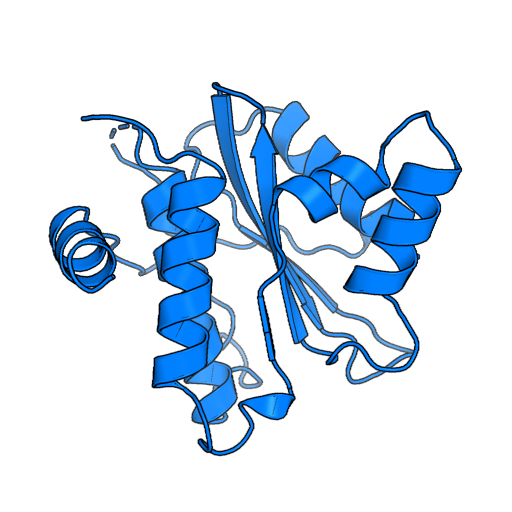A 1 88 ? -14.711 51.536 28.108 1.00 23.69 422 ALA A C 1
ATOM 690 O O . ALA A 1 88 ? -14.100 51.589 27.026 1.00 24.06 422 ALA A O 1
ATOM 692 N N . VAL A 1 89 ? -15.886 50.922 28.265 1.00 24.02 423 VAL A N 1
ATOM 693 C CA . VAL A 1 89 ? -16.613 50.366 27.125 1.00 22.63 423 VAL A CA 1
ATOM 694 C C . VAL A 1 89 ? -17.061 51.452 26.132 1.00 23.24 423 VAL A C 1
ATOM 695 O O . VAL A 1 89 ? -17.643 52.483 26.502 1.00 22.93 423 VAL A O 1
ATOM 699 N N . ALA A 1 90 ? -16.789 51.215 24.861 1.00 20.86 424 ALA A N 1
ATOM 700 C CA . ALA A 1 90 ? -17.195 52.153 23.840 1.00 21.09 424 ALA A CA 1
ATOM 701 C C . ALA A 1 90 ? -18.276 51.483 22.993 1.00 21.31 424 ALA A C 1
ATOM 702 O O . ALA A 1 90 ? -18.245 50.251 22.802 1.00 22.29 424 ALA A O 1
ATOM 704 N N . ALA A 1 91 ? -19.254 52.275 22.547 1.00 19.72 425 ALA A N 1
ATOM 705 C CA . ALA A 1 91 ? -20.375 51.764 21.743 1.00 19.80 425 ALA A CA 1
ATOM 706 C C . ALA A 1 91 ? -20.714 52.796 20.671 1.00 18.87 425 ALA A C 1
ATOM 707 O O . ALA A 1 91 ? -20.661 54.032 20.939 1.00 18.88 425 ALA A O 1
ATOM 709 N N . TYR A 1 92 ? -20.993 52.326 19.437 1.00 19.86 426 TYR A N 1
ATOM 710 C CA . TYR A 1 92 ? -21.138 53.157 18.271 1.00 20.98 426 TYR A CA 1
ATOM 711 C C . TYR A 1 92 ? -22.385 52.716 17.511 1.00 21.05 426 TYR A C 1
ATOM 712 O O . TYR A 1 92 ? -22.550 51.519 17.225 1.00 21.37 426 TYR A O 1
ATOM 721 N N . HIS A 1 93 ? -23.278 53.660 17.243 1.00 20.25 427 HIS A N 1
ATOM 722 C CA . HIS A 1 93 ? -24.479 53.364 16.445 1.00 21.18 427 HIS A CA 1
ATOM 723 C C . HIS A 1 93 ? -24.470 54.035 15.078 1.00 21.67 427 HIS A C 1
ATOM 724 O O . HIS A 1 93 ? -24.294 55.267 14.985 1.00 22.51 427 HIS A O 1
ATOM 731 N N . TYR A 1 94 ? -24.660 53.235 14.021 1.00 19.71 428 TYR A N 1
ATOM 732 C CA . TYR A 1 94 ? -24.660 53.685 12.619 1.00 21.65 428 TYR A CA 1
ATOM 733 C C . TYR A 1 94 ? -26.056 53.446 12.041 1.00 21.28 428 TYR A C 1
ATOM 734 O O . TYR A 1 94 ? -26.552 52.304 12.006 1.00 19.83 428 TYR A O 1
ATOM 743 N N . ASP A 1 95 ? -26.693 54.537 11.661 1.00 22.16 429 ASP A N 1
ATOM 744 C CA . ASP A 1 95 ? -28.016 54.475 11.035 1.00 24.72 429 ASP A CA 1
ATOM 745 C C . ASP A 1 95 ? -27.991 55.212 9.704 1.00 26.66 429 ASP A C 1
ATOM 746 O O . ASP A 1 95 ? -27.647 56.388 9.644 1.00 25.47 429 ASP A O 1
ATOM 751 N N . SER A 1 96 ? -28.362 54.536 8.625 1.00 32.51 430 SER A N 1
ATOM 752 C CA . SER A 1 96 ? -28.186 55.084 7.348 1.00 36.30 430 SER A CA 1
ATOM 753 C C . SER A 1 96 ? -29.431 55.861 6.901 1.00 37.52 430 SER A C 1
ATOM 754 O O . SER A 1 96 ? -29.477 56.417 5.760 1.00 37.96 430 SER A O 1
ATOM 757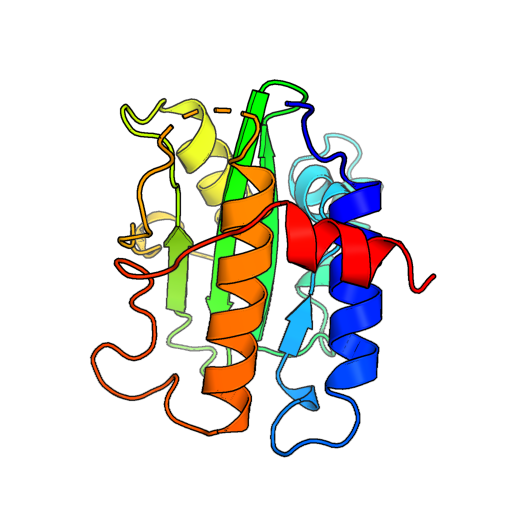 N N . MET A 1 97 ? -30.466 55.864 7.746 1.00 38.68 431 MET A N 1
ATOM 758 C CA . MET A 1 97 ? -31.769 56.439 7.384 1.00 41.79 431 MET A CA 1
ATOM 759 C C . MET A 1 97 ? -31.649 57.936 7.370 1.00 42.50 431 MET A C 1
ATOM 760 O O . MET A 1 97 ? -31.230 58.530 8.363 1.00 42.79 431 MET A O 1
ATOM 765 N N . ALA A 1 98 ? -32.028 58.522 6.240 1.00 43.87 432 ALA A N 1
ATOM 766 C CA . ALA A 1 98 ? -31.933 59.962 5.969 1.00 44.31 432 ALA A CA 1
ATOM 767 C C . ALA A 1 98 ? -32.619 60.829 7.034 1.00 44.75 432 ALA A C 1
ATOM 768 O O . ALA A 1 98 ? -32.008 61.754 7.588 1.00 45.09 432 ALA A O 1
ATOM 770 N N . GLN A 1 99 ? -33.892 60.538 7.296 1.00 44.26 433 GLN A N 1
ATOM 771 C CA . GLN A 1 99 ? -34.612 61.179 8.386 1.00 43.74 433 GLN A CA 1
ATOM 772 C C . GLN A 1 99 ? -34.849 60.163 9.501 1.00 43.11 433 GLN A C 1
ATOM 773 O O . GLN A 1 99 ? -35.769 59.333 9.434 1.00 42.67 433 GLN A O 1
ATOM 779 N N . LYS A 1 100 ? -33.986 60.233 10.513 1.00 42.46 434 LYS A N 1
ATOM 780 C CA . LYS A 1 100 ? -34.054 59.354 11.684 1.00 41.73 434 LYS A CA 1
ATOM 781 C C . LYS A 1 100 ? -35.442 59.337 12.308 1.00 40.66 434 LYS A C 1
ATOM 782 O O . LYS A 1 100 ? -36.184 60.330 12.278 1.00 40.82 434 LYS A O 1
ATOM 788 N N . ASP A 1 101 ? -35.780 58.177 12.856 1.00 39.17 435 ASP A N 1
ATOM 789 C CA . ASP A 1 101 ? -37.030 57.914 13.571 1.00 37.23 435 ASP A CA 1
ATOM 790 C C . ASP A 1 101 ? -36.626 57.539 14.996 1.00 35.01 435 ASP A C 1
ATOM 791 O O . ASP A 1 101 ? -35.621 56.823 15.155 1.00 36.00 435 ASP A O 1
ATOM 796 N N . PRO A 1 102 ? -37.386 57.981 16.027 1.00 32.50 436 PRO A N 1
ATOM 797 C CA . PRO A 1 102 ? -36.914 57.669 17.406 1.00 30.38 436 PRO A CA 1
ATOM 798 C C . PRO A 1 102 ? -36.878 56.179 17.690 1.00 28.38 436 PRO A C 1
ATOM 799 O O . PRO A 1 102 ? -36.098 55.740 18.545 1.00 26.57 436 PRO A O 1
ATOM 803 N N . GLN A 1 103 ? -37.641 55.378 16.944 1.00 27.25 437 GLN A N 1
ATOM 804 C CA . GLN A 1 103 ? -37.663 53.948 17.262 1.00 28.17 437 GLN A CA 1
ATOM 805 C C . GLN A 1 103 ? -36.296 53.275 17.108 1.00 26.74 437 GLN A C 1
ATOM 806 O O . GLN A 1 103 ? -35.900 52.502 17.980 1.00 26.19 437 GLN A O 1
ATOM 812 N N . GLN A 1 104 ? -35.574 53.592 16.042 1.00 25.71 438 GLN A N 1
ATOM 813 C CA . GLN A 1 104 ? -34.304 52.881 15.752 1.00 26.28 438 GLN A CA 1
ATOM 814 C C . GLN A 1 104 ? -33.240 53.046 16.847 1.00 26.38 438 GLN A C 1
ATOM 815 O O . GLN A 1 104 ? -32.656 52.055 17.323 1.00 26.18 438 GLN A O 1
ATOM 821 N N . ARG A 1 105 ? -33.013 54.292 17.283 1.00 25.82 439 ARG A N 1
ATOM 822 C CA . ARG A 1 105 ? -32.038 54.515 18.330 1.00 26.92 439 ARG A CA 1
ATOM 823 C C . ARG A 1 105 ? -32.533 53.933 19.661 1.00 26.24 439 ARG A C 1
ATOM 824 O O . ARG A 1 105 ? -31.734 53.436 20.432 1.00 26.36 439 ARG A O 1
ATOM 832 N N . TYR A 1 106 ? -33.846 53.963 19.893 1.00 24.93 440 TYR A N 1
ATOM 833 C CA . TYR A 1 106 ? -34.443 53.277 21.038 1.00 25.47 440 TYR A CA 1
ATOM 834 C C . TYR A 1 106 ? -34.080 51.783 21.092 1.00 25.27 440 TYR A C 1
ATOM 835 O O . TYR A 1 106 ? -33.665 51.277 22.129 1.00 24.75 440 TYR A O 1
ATOM 844 N N . LEU A 1 107 ? -34.258 51.086 19.973 1.00 24.86 441 LEU A N 1
ATOM 845 C CA . LEU A 1 107 ? -33.899 49.672 19.865 1.00 25.33 441 LEU A CA 1
ATOM 846 C C . LEU A 1 107 ? -32.398 49.495 20.173 1.00 26.14 441 LEU A C 1
ATOM 847 O O . LEU A 1 107 ? -32.064 48.632 20.962 1.00 25.20 441 LEU A O 1
ATOM 852 N N . ALA A 1 108 ? -31.517 50.312 19.568 1.00 25.67 442 ALA A N 1
ATOM 853 C CA . ALA A 1 108 ? -30.058 50.273 19.911 1.00 25.79 442 ALA A CA 1
ATOM 854 C C . ALA A 1 108 ? -29.769 50.530 21.420 1.00 26.35 442 ALA A C 1
ATOM 855 O O . ALA A 1 108 ? -28.870 49.916 22.026 1.00 23.78 442 ALA A O 1
ATOM 857 N N . ASP A 1 109 ? -30.546 51.439 22.012 1.00 26.31 443 ASP A N 1
ATOM 858 C CA . ASP A 1 109 ? -30.358 51.822 23.388 1.00 26.28 443 ASP A CA 1
ATOM 859 C C . ASP A 1 109 ? -30.811 50.718 24.318 1.00 26.47 443 ASP A C 1
ATOM 860 O O . ASP A 1 109 ? -30.191 50.470 25.348 1.00 26.27 443 ASP A O 1
ATOM 865 N N . MET A 1 110 ? -31.888 50.044 23.937 1.00 26.79 444 MET A N 1
ATOM 866 C CA . MET A 1 110 ? -32.380 48.908 24.743 1.00 27.12 444 MET A CA 1
ATOM 867 C C . MET A 1 110 ? -31.368 47.774 24.676 1.00 26.68 444 MET A C 1
ATOM 868 O O . MET A 1 110 ? -31.068 47.173 25.694 1.00 27.49 444 MET A O 1
ATOM 873 N N . ALA A 1 111 ? -30.824 47.510 23.483 1.00 26.29 445 ALA A N 1
ATOM 874 C CA . ALA A 1 111 ? -29.767 46.512 23.327 1.00 25.49 445 ALA A CA 1
ATOM 875 C C . ALA A 1 111 ? -28.585 46.851 24.251 1.00 26.09 445 ALA A C 1
ATOM 876 O O . ALA A 1 111 ? -28.148 45.991 25.031 1.00 25.02 445 ALA A O 1
ATOM 878 N N . ALA A 1 112 ? -28.111 48.101 24.191 1.00 26.30 446 ALA A N 1
ATOM 879 C CA . ALA A 1 112 ? -27.003 48.573 25.051 1.00 26.73 446 ALA A CA 1
ATOM 880 C C . ALA A 1 112 ? -27.372 48.418 26.490 1.00 26.75 446 ALA A C 1
ATOM 881 O O . ALA A 1 112 ? -26.609 47.898 27.284 1.00 26.94 446 ALA A O 1
ATOM 883 N N . TYR A 1 113 ? -28.573 48.847 26.836 1.00 28.11 447 TYR A N 1
ATOM 884 C CA . TYR A 1 113 ? -29.039 48.704 28.221 1.00 27.92 447 TYR A CA 1
ATOM 885 C C . TYR A 1 113 ? -29.007 47.244 28.716 1.00 28.64 447 TYR A C 1
ATOM 886 O O . TYR A 1 113 ? -28.509 46.957 29.796 1.00 28.31 447 TYR A O 1
ATOM 895 N N . HIS A 1 114 ? -29.547 46.327 27.912 1.00 29.00 448 HIS A N 1
ATOM 896 C CA . HIS A 1 114 ? -29.580 44.905 28.289 1.00 29.48 448 HIS A CA 1
ATOM 897 C C . HIS A 1 114 ? -28.223 44.194 28.209 1.00 29.66 448 HIS A C 1
ATOM 898 O O . HIS A 1 114 ? -28.090 43.073 28.688 1.00 30.05 448 HIS A O 1
ATOM 905 N N . LEU A 1 115 ? -27.237 44.842 27.595 1.00 28.82 449 LEU A N 1
ATOM 906 C CA . LEU A 1 115 ? -25.862 44.335 27.605 1.00 28.94 449 LEU A CA 1
ATOM 907 C C . LEU A 1 115 ? -25.076 44.822 28.825 1.00 29.23 449 LEU A C 1
ATOM 908 O O . LEU A 1 115 ? -23.865 44.556 28.935 1.00 29.49 449 LEU A O 1
ATOM 913 N N . GLY A 1 116 ? -25.761 45.533 29.726 1.00 27.57 450 GLY A N 1
ATOM 914 C CA . GLY A 1 116 ? -25.115 46.198 30.829 1.00 29.63 450 GLY A CA 1
ATOM 915 C C . GLY A 1 116 ? -24.429 47.537 30.596 1.00 28.96 450 GLY A C 1
ATOM 916 O O . GLY A 1 116 ? -23.675 48.005 31.474 1.00 30.08 450 GLY A O 1
ATOM 917 N N . LEU A 1 117 ? -24.710 48.192 29.475 1.00 28.83 451 LEU A N 1
ATOM 918 C CA . LEU A 1 117 ? -24.018 49.427 29.116 1.00 28.29 451 LEU A CA 1
ATOM 919 C C . LEU A 1 117 ? -24.829 50.630 29.522 1.00 28.53 451 LEU A C 1
ATOM 920 O O . LEU A 1 117 ? -26.018 50.514 29.821 1.00 29.38 451 LEU A O 1
ATOM 925 N N . ASP A 1 118 ? -24.163 51.775 29.609 1.00 28.15 452 ASP A N 1
ATOM 926 C CA . ASP A 1 118 ? -24.843 53.039 29.813 1.00 27.40 452 ASP A CA 1
ATOM 927 C C . ASP A 1 118 ? -25.203 53.535 28.416 1.00 27.24 452 ASP A C 1
ATOM 928 O O . ASP A 1 118 ? -24.336 53.985 27.689 1.00 28.05 452 ASP A O 1
ATOM 933 N N . TYR A 1 119 ? -26.478 53.479 28.069 1.00 27.32 453 TYR A N 1
ATOM 934 C CA . TYR A 1 119 ? -26.920 53.812 26.708 1.00 27.35 453 TYR A CA 1
ATOM 935 C C . TYR A 1 119 ? -26.588 55.256 26.325 1.00 27.13 453 TYR A C 1
ATOM 936 O O . TYR A 1 119 ? -26.443 55.575 25.147 1.00 27.15 453 TYR A O 1
ATOM 945 N N . GLN A 1 120 ? -26.446 56.122 27.322 1.00 28.30 454 GLN A N 1
ATOM 946 C CA . GLN A 1 120 ? -26.152 57.517 27.067 1.00 28.70 454 GLN A CA 1
ATOM 947 C C . GLN A 1 120 ? -24.743 57.689 26.515 1.00 28.49 454 GLN A C 1
ATOM 948 O O . GLN A 1 120 ? -24.465 58.697 25.868 1.00 29.14 454 GLN A O 1
ATOM 954 N N . GLN A 1 121 ? -23.883 56.696 26.739 1.00 27.17 455 GLN A N 1
ATOM 955 C CA . GLN A 1 121 ? -22.517 56.728 26.198 1.00 28.17 455 GLN A CA 1
ATOM 956 C C . GLN A 1 121 ? -22.373 56.336 24.729 1.00 27.40 455 GLN A C 1
ATOM 957 O O . GLN A 1 121 ? -21.297 56.559 24.160 1.00 27.08 455 GLN A O 1
ATOM 963 N N . THR A 1 122 ? -23.411 55.759 24.116 1.00 27.65 456 THR A N 1
ATOM 964 C CA . THR A 1 122 ? -23.317 55.309 22.707 1.00 27.14 456 THR A CA 1
ATOM 965 C C . THR A 1 122 ? -23.202 56.490 21.734 1.00 27.06 456 THR A C 1
ATOM 966 O O . THR A 1 122 ? -24.030 57.430 21.775 1.00 28.07 456 THR A O 1
ATOM 970 N N . HIS A 1 123 ? -22.208 56.447 20.855 1.00 26.09 457 HIS A N 1
ATOM 971 C CA . HIS A 1 123 ? -21.967 57.547 19.945 1.00 26.11 457 HIS A CA 1
ATOM 972 C C . HIS A 1 123 ? -22.851 57.373 18.743 1.00 26.57 457 HIS A C 1
ATOM 973 O O . HIS A 1 123 ? -22.882 56.284 18.169 1.00 28.20 457 HIS A O 1
ATOM 980 N N . GLU A 1 124 ? -23.611 58.395 18.363 1.00 26.46 458 GLU A N 1
ATOM 981 C CA . GLU A 1 124 ? -24.313 58.332 17.079 1.00 27.94 458 GLU A CA 1
ATOM 982 C C . GLU A 1 124 ? -23.345 58.682 15.947 1.00 28.41 458 GLU A C 1
ATOM 983 O O . GLU A 1 124 ? -22.979 59.849 15.775 1.00 28.43 458 GLU A O 1
ATOM 989 N N . MET A 1 125 ? -22.975 57.684 15.146 1.00 28.95 459 MET A N 1
ATOM 990 C CA . MET A 1 125 ? -21.884 57.826 14.179 1.00 29.38 459 MET A CA 1
ATOM 991 C C . MET A 1 125 ? -22.348 58.043 12.764 1.00 30.59 459 MET A C 1
ATOM 992 O O . MET A 1 125 ? -23.391 57.531 12.376 1.00 30.81 459 MET A O 1
ATOM 997 N N . PRO A 1 126 ? -21.561 58.813 11.981 1.00 31.34 460 PRO A N 1
ATOM 998 C CA . PRO A 1 126 ? -21.878 58.956 10.567 1.00 31.53 460 PRO A CA 1
ATOM 999 C C . PRO A 1 126 ? -21.590 57.684 9.757 1.00 30.63 460 PRO A C 1
ATOM 1000 O O . PRO A 1 126 ? -20.544 56.988 9.926 1.00 30.37 460 PRO A O 1
ATOM 1004 N N . ILE A 1 127 ? -22.548 57.401 8.879 1.00 30.71 461 ILE A N 1
ATOM 1005 C CA . ILE A 1 127 ? -22.468 56.320 7.925 1.00 29.91 461 ILE A CA 1
ATOM 1006 C C . ILE A 1 127 ? -23.109 56.839 6.637 1.00 29.72 461 ILE A C 1
ATOM 1007 O O . ILE A 1 127 ? -24.029 57.655 6.691 1.00 29.36 461 ILE A O 1
ATOM 1012 N N . ALA A 1 128 ? -22.615 56.374 5.496 1.00 29.29 462 ALA A N 1
ATOM 1013 C CA . ALA A 1 128 ? -23.223 56.728 4.210 1.00 30.58 462 ALA A CA 1
ATOM 1014 C C . ALA A 1 128 ? -24.754 56.694 4.354 1.00 31.10 462 ALA A C 1
ATOM 1015 O O . ALA A 1 128 ? -25.306 55.749 4.948 1.00 30.79 462 ALA A O 1
ATOM 1017 N N . ILE A 1 129 ? -25.425 57.730 3.838 1.00 32.01 463 ILE A N 1
ATOM 1018 C CA . ILE A 1 129 ? -26.878 57.810 3.925 1.00 33.71 463 ILE A CA 1
ATOM 1019 C C . ILE A 1 129 ? -27.546 57.065 2.759 1.00 34.16 463 ILE A C 1
ATOM 1020 O O . ILE A 1 129 ? -27.270 57.347 1.569 1.00 32.95 463 ILE A O 1
ATOM 1025 N N . GLN A 1 130 ? -28.434 56.128 3.096 1.00 34.47 464 GLN A N 1
ATOM 1026 C CA . GLN A 1 130 ? -29.139 55.362 2.060 1.00 35.43 464 GLN A CA 1
ATOM 1027 C C . GLN A 1 130 ? -29.952 56.249 1.103 1.00 35.94 464 GLN A C 1
ATOM 1028 O O . GLN A 1 130 ? -30.667 57.165 1.529 1.00 35.60 464 GLN A O 1
ATOM 1034 N N . SER A 1 131 ? -29.793 55.989 -0.195 1.00 36.72 465 SER A N 1
ATOM 1035 C CA . SER A 1 131 ? -30.509 56.723 -1.233 1.00 37.70 465 SER A CA 1
ATOM 1036 C C . SER A 1 131 ? -31.697 55.900 -1.681 1.00 37.77 465 SER A C 1
ATOM 1037 O O . SER A 1 131 ? -32.836 56.278 -1.430 1.00 39.13 465 SER A O 1
ATOM 1040 N N . TYR A 1 134 ? -35.028 50.057 1.064 1.00 29.92 468 TYR A N 1
ATOM 1041 C CA . TYR A 1 134 ? -34.704 48.632 0.919 1.00 30.23 468 TYR A CA 1
ATOM 1042 C C . TYR A 1 134 ? -33.226 48.258 1.166 1.00 29.66 468 TYR A C 1
ATOM 1043 O O . TYR A 1 134 ? -32.882 47.065 1.340 1.00 28.79 468 TYR A O 1
ATOM 1052 N N . SER A 1 135 ? -32.360 49.272 1.199 1.00 29.52 469 SER A N 1
ATOM 1053 C CA . SER A 1 135 ? -30.920 49.038 1.368 1.00 28.45 469 SER A CA 1
ATOM 1054 C C . SER A 1 135 ? -30.332 49.269 2.780 1.00 26.94 469 SER A C 1
ATOM 1055 O O . SER A 1 135 ? -29.113 49.247 2.946 1.00 27.30 469 SER A O 1
ATOM 1058 N N . ALA A 1 136 ? -31.165 49.441 3.803 1.00 24.61 470 ALA A N 1
ATOM 1059 C CA . ALA A 1 136 ? -30.620 49.571 5.159 1.00 23.58 470 ALA A CA 1
ATOM 1060 C C . ALA A 1 136 ? -29.713 48.353 5.425 1.00 23.11 470 ALA A C 1
ATOM 1061 O O . ALA A 1 136 ? -28.593 48.497 5.913 1.00 23.33 470 ALA A O 1
ATOM 1063 N N . GLY A 1 137 ? -30.170 47.170 5.006 1.00 22.96 471 GLY A N 1
ATOM 1064 C CA . GLY A 1 137 ? -29.434 45.910 5.161 1.00 22.78 471 GLY A CA 1
ATOM 1065 C C . GLY A 1 137 ? -28.050 45.883 4.540 1.00 21.90 471 GLY A C 1
ATOM 1066 O O . GLY A 1 137 ? -27.093 45.400 5.164 1.00 22.88 471 GLY A O 1
ATOM 1067 N N . ASP A 1 138 ? -27.957 46.354 3.298 1.00 23.75 472 ASP A N 1
ATOM 1068 C CA . ASP A 1 138 ? -26.698 46.477 2.594 1.00 23.15 472 ASP A CA 1
ATOM 1069 C C . ASP A 1 138 ? -25.720 47.366 3.391 1.00 22.42 472 ASP A C 1
ATOM 1070 O O . ASP A 1 138 ? -24.523 47.056 3.501 1.00 20.42 472 ASP A O 1
ATOM 1075 N N . HIS A 1 139 ? -26.231 48.476 3.912 1.00 22.64 473 HIS A N 1
ATOM 1076 C CA . HIS A 1 139 ? -25.408 49.445 4.639 1.00 22.72 473 HIS A CA 1
ATOM 1077 C C . HIS A 1 139 ? -24.833 48.827 5.942 1.00 22.85 473 HIS A C 1
ATOM 1078 O O . HIS A 1 139 ? -23.645 49.010 6.260 1.00 22.23 473 HIS A O 1
ATOM 1085 N N . VAL A 1 140 ? -25.665 48.060 6.639 1.00 22.40 474 VAL A N 1
ATOM 1086 C CA . VAL A 1 140 ? -25.224 47.293 7.797 1.00 21.53 474 VAL A CA 1
ATOM 1087 C C . VAL A 1 140 ? -24.132 46.271 7.439 1.00 21.52 474 VAL A C 1
ATOM 1088 O O . VAL A 1 140 ? -23.061 46.311 8.070 1.00 22.12 474 VAL A O 1
ATOM 1092 N N . LEU A 1 141 ? -24.328 45.485 6.360 1.00 22.97 475 LEU A N 1
ATOM 1093 C CA . LEU A 1 141 ? -23.382 44.439 6.006 1.00 22.73 475 LEU A CA 1
ATOM 1094 C C . LEU A 1 141 ? -22.048 45.063 5.648 1.00 23.87 475 LEU A C 1
ATOM 1095 O O . LEU A 1 141 ? -20.990 44.615 6.100 1.00 23.88 475 LEU A O 1
ATOM 1100 N N . THR A 1 142 ? -22.104 46.061 4.766 1.00 21.95 476 THR A N 1
ATOM 1101 C CA . THR A 1 142 ? -20.933 46.809 4.375 1.00 21.55 476 THR A CA 1
ATOM 1102 C C . THR A 1 142 ? -20.196 47.437 5.545 1.00 22.11 476 THR A C 1
ATOM 1103 O O . THR A 1 142 ? -18.967 47.325 5.590 1.00 22.75 476 THR A O 1
ATOM 1107 N N . GLY A 1 143 ? -20.919 48.050 6.484 1.00 21.45 477 GLY A N 1
ATOM 1108 C CA . GLY A 1 143 ? -20.274 48.626 7.661 1.00 20.97 477 GLY A CA 1
ATOM 1109 C C . GLY A 1 143 ? -19.538 47.566 8.499 1.00 22.45 477 GLY A C 1
ATOM 1110 O O . GLY A 1 143 ? -18.382 47.792 8.961 1.00 23.04 477 GLY A O 1
ATOM 1111 N N . ILE A 1 144 ? -20.158 46.392 8.644 1.00 20.45 478 ILE A N 1
ATOM 1112 C CA . ILE A 1 144 ? -19.539 45.304 9.402 1.00 21.91 478 ILE A CA 1
ATOM 1113 C C . ILE A 1 144 ? -18.217 44.878 8.775 1.00 22.59 478 ILE A C 1
ATOM 1114 O O . ILE A 1 144 ? -17.210 44.776 9.485 1.00 22.10 478 ILE A O 1
ATOM 1119 N N . GLU A 1 145 ? -18.248 44.703 7.461 1.00 20.91 479 GLU A N 1
ATOM 1120 C CA . GLU A 1 145 ? -17.138 44.217 6.618 1.00 23.25 479 GLU A CA 1
ATOM 1121 C C . GLU A 1 145 ? -15.924 45.181 6.639 1.00 22.87 479 GLU A C 1
ATOM 1122 O O . GLU A 1 145 ? -14.788 4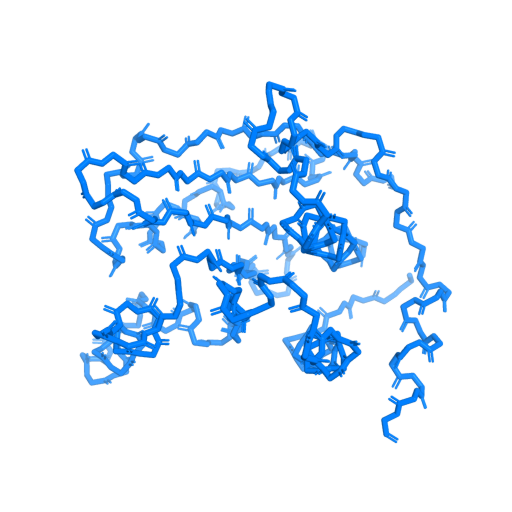4.764 6.870 1.00 22.20 479 GLU A O 1
ATOM 1128 N N . VAL A 1 146 ? -16.204 46.460 6.391 1.00 22.44 480 VAL A N 1
ATOM 1129 C CA . VAL A 1 146 ? -15.246 47.560 6.476 1.00 21.40 480 VAL A CA 1
ATOM 1130 C C . VAL A 1 146 ? -14.624 47.637 7.852 1.00 22.39 480 VAL A C 1
ATOM 1131 O O . VAL A 1 146 ? -13.408 47.683 7.966 1.00 22.63 480 VAL A O 1
ATOM 1135 N N . LEU A 1 147 ? -15.463 47.673 8.883 1.00 21.78 481 LEU A N 1
ATOM 1136 C CA . LEU A 1 147 ? -14.942 47.795 10.244 1.00 21.89 481 LEU A CA 1
ATOM 1137 C C . LEU A 1 147 ? -14.145 46.528 10.699 1.00 22.09 481 LEU A C 1
ATOM 1138 O O . LEU A 1 147 ? -13.076 46.658 11.336 1.00 22.51 481 LEU A O 1
ATOM 1143 N N . ALA A 1 148 ? -14.648 45.337 10.365 1.00 21.93 482 ALA A N 1
ATOM 1144 C CA . ALA A 1 148 ? -13.898 44.077 10.576 1.00 22.10 482 ALA A CA 1
ATOM 1145 C C . ALA A 1 148 ? -12.499 44.124 9.973 1.00 21.96 482 ALA A C 1
ATOM 1146 O O . ALA A 1 148 ? -11.526 43.763 10.632 1.00 22.12 482 ALA A O 1
ATOM 1148 N N . HIS A 1 149 ? -12.384 44.559 8.721 1.00 20.91 483 HIS A N 1
ATOM 1149 C CA . HIS A 1 149 ? -11.049 44.666 8.129 1.00 22.78 483 HIS A CA 1
ATOM 1150 C C . HIS A 1 149 ? -10.129 45.693 8.832 1.00 22.70 483 HIS A C 1
ATOM 1151 O O . HIS A 1 149 ? -8.900 45.490 8.924 1.00 22.48 483 HIS A O 1
ATOM 1158 N N . ARG A 1 150 ? -10.715 46.770 9.354 1.00 22.59 484 ARG A N 1
ATOM 1159 C CA . ARG A 1 150 ? -9.929 47.741 10.118 1.00 22.23 484 ARG A CA 1
ATOM 1160 C C . ARG A 1 150 ? -9.423 47.143 11.437 1.00 22.12 484 ARG A C 1
ATOM 1161 O O . ARG A 1 150 ? -8.333 47.479 11.888 1.00 22.52 484 ARG A O 1
ATOM 1169 N N . VAL A 1 151 ? -10.192 46.251 12.046 1.00 22.71 485 VAL A N 1
ATOM 1170 C CA . VAL A 1 151 ? -9.715 45.598 13.283 1.00 22.05 485 VAL A CA 1
ATOM 1171 C C . VAL A 1 151 ? -8.518 44.709 12.877 1.00 23.42 485 VAL A C 1
ATOM 1172 O O . VAL A 1 151 ? -7.467 44.751 13.500 1.00 24.24 485 VAL A O 1
ATOM 1176 N N . LEU A 1 152 ? -8.666 43.955 11.788 1.00 23.76 486 LEU A N 1
ATOM 1177 C CA . LEU A 1 152 ? -7.621 43.041 11.338 1.00 24.59 486 LEU A CA 1
ATOM 1178 C C . LEU A 1 152 ? -6.329 43.764 11.023 1.00 24.92 486 LEU A C 1
ATOM 1179 O O . LEU A 1 152 ? -5.238 43.268 11.334 1.00 23.67 486 LEU A O 1
ATOM 1184 N N . ASP A 1 153 ? -6.446 44.924 10.373 1.00 24.49 487 ASP A N 1
ATOM 1185 C CA . ASP A 1 153 ? -5.241 45.571 9.883 1.00 26.23 487 ASP A CA 1
ATOM 1186 C C . ASP A 1 153 ? -4.720 46.604 10.861 1.00 25.84 487 ASP A C 1
ATOM 1187 O O . ASP A 1 153 ? -3.714 47.271 10.594 1.00 25.76 487 ASP A O 1
ATOM 1192 N N . GLY A 1 154 ? -5.400 46.687 12.004 1.00 26.11 488 GLY A N 1
ATOM 1193 C CA . GLY A 1 154 ? -5.051 47.566 13.119 1.00 27.83 488 GLY A CA 1
ATOM 1194 C C . GLY A 1 154 ? -5.169 49.069 12.841 1.00 28.79 488 GLY A C 1
ATOM 1195 O O . GLY A 1 154 ? -4.340 49.850 13.343 1.00 30.53 488 GLY A O 1
ATOM 1196 N N . THR A 1 155 ? -6.137 49.481 12.014 1.00 26.97 489 THR A N 1
ATOM 1197 C CA . THR A 1 155 ? -6.411 50.905 11.800 1.00 26.26 489 THR A CA 1
ATOM 1198 C C . THR A 1 155 ? -7.716 51.361 12.507 1.00 27.33 489 THR A C 1
ATOM 1199 O O . THR A 1 155 ? -7.996 52.564 12.618 1.00 28.77 489 THR A O 1
ATOM 1203 N N . PHE A 1 156 ? -8.463 50.393 13.038 1.00 25.72 490 PHE A N 1
ATOM 1204 C CA . PHE A 1 156 ? -9.724 50.631 13.755 1.00 26.45 490 PHE A CA 1
ATOM 1205 C C . PHE A 1 156 ? -9.518 51.588 14.920 1.00 25.34 490 PHE A C 1
ATOM 1206 O O . PHE A 1 156 ? -10.354 52.438 15.156 1.00 26.88 490 PHE A O 1
ATOM 1214 N N . ASP A 1 157 ? -8.375 51.504 15.597 1.00 24.60 491 ASP A N 1
ATOM 1215 C CA . ASP A 1 157 ? -8.157 52.338 16.781 1.00 25.67 491 ASP A CA 1
ATOM 1216 C C . ASP A 1 157 ? -7.578 53.733 16.502 1.00 24.89 491 ASP A C 1
ATOM 1217 O O . ASP A 1 157 ? -7.464 54.539 17.431 1.00 24.59 491 ASP A O 1
ATOM 1222 N N . TYR A 1 158 ? -7.195 54.031 15.268 1.00 23.35 492 TYR A N 1
ATOM 1223 C CA . TYR A 1 158 ? -6.732 55.386 14.985 1.00 23.86 492 TYR A CA 1
ATOM 1224 C C . TYR A 1 158 ? -7.922 56.338 15.097 1.00 23.72 492 TYR A C 1
ATOM 1225 O O . TYR A 1 158 ? -9.076 55.923 14.912 1.00 23.15 492 TYR A O 1
ATOM 1234 N N . ALA A 1 159 ? -7.642 57.606 15.391 1.00 23.83 493 ALA A N 1
ATOM 1235 C CA . ALA A 1 159 ? -8.653 58.643 15.262 1.00 23.69 493 ALA A CA 1
ATOM 1236 C C . ALA A 1 159 ? -9.263 58.514 13.861 1.00 23.91 493 ALA A C 1
ATOM 1237 O O . ALA A 1 159 ? -8.562 58.264 12.872 1.00 23.09 493 ALA A O 1
ATOM 1239 N N . GLY A 1 160 ? -10.592 58.575 13.798 1.00 24.05 494 GLY A N 1
ATOM 1240 C CA . GLY A 1 160 ? -11.288 58.425 12.526 1.00 23.97 494 GLY A CA 1
ATOM 1241 C C . GLY A 1 160 ? -11.425 56.974 12.075 1.00 24.10 494 GLY A C 1
ATOM 1242 O O . GLY A 1 160 ? -12.078 56.699 11.092 1.00 24.80 494 GLY A O 1
ATOM 1243 N N . GLY A 1 161 ? -10.844 56.030 12.808 1.00 23.80 495 GLY A N 1
ATOM 1244 C CA . GLY A 1 161 ? -10.858 54.629 12.375 1.00 24.37 495 GLY A CA 1
ATOM 1245 C C . GLY A 1 161 ? -12.218 53.947 12.439 1.00 23.02 495 GLY A C 1
ATOM 1246 O O . GLY A 1 161 ? -12.366 52.855 11.967 1.00 25.00 495 GLY A O 1
ATOM 1247 N N . ARG A 1 162 ? -13.224 54.595 12.992 1.00 22.87 496 ARG A N 1
ATOM 1248 C CA . ARG A 1 162 ? -14.558 53.985 13.068 1.00 23.18 496 ARG A CA 1
ATOM 1249 C C . ARG A 1 162 ? -15.546 54.816 12.228 1.00 24.27 496 ARG A C 1
ATOM 1250 O O . ARG A 1 162 ? -16.757 54.634 12.305 1.00 24.86 496 ARG A O 1
ATOM 1258 N N . ASP A 1 163 ? -15.021 55.691 11.367 1.00 24.03 497 ASP A N 1
ATOM 1259 C CA . ASP A 1 163 ? -15.874 56.548 10.521 1.00 23.93 497 ASP A CA 1
ATOM 1260 C C . ASP A 1 163 ? -16.325 55.729 9.338 1.00 23.18 497 ASP A C 1
ATOM 1261 O O . ASP A 1 163 ? -15.503 55.129 8.666 1.00 23.39 497 ASP A O 1
ATOM 1266 N N . LEU A 1 164 ? -17.626 55.745 9.056 1.00 23.12 498 LEU A N 1
ATOM 1267 C CA . LEU A 1 164 ? -18.192 55.009 7.907 1.00 21.84 498 LEU A CA 1
ATOM 1268 C C . LEU A 1 164 ? -18.928 55.922 6.927 1.00 24.20 498 LEU A C 1
ATOM 1269 O O . LEU A 1 164 ? -19.723 55.439 6.106 1.00 23.30 498 LEU A O 1
ATOM 1274 N N . THR A 1 165 ? -18.662 57.227 7.009 1.00 25.74 499 THR A N 1
ATOM 1275 C CA . THR A 1 165 ? -19.314 58.253 6.182 1.00 28.88 499 THR A CA 1
ATOM 1276 C C . THR A 1 165 ? -19.224 57.892 4.700 1.00 31.51 499 THR A C 1
ATOM 1277 O O . THR A 1 165 ? -20.199 58.010 3.949 1.00 31.69 499 THR A O 1
ATOM 1281 N N . ASP A 1 166 ? -18.067 57.378 4.299 1.00 35.18 500 ASP A N 1
ATOM 1282 C CA . ASP A 1 166 ? -17.774 57.150 2.878 1.00 38.96 500 ASP A CA 1
ATOM 1283 C C . ASP A 1 166 ? -18.054 55.749 2.316 1.00 40.25 500 ASP A C 1
ATOM 1284 O O . ASP A 1 166 ? -17.600 55.439 1.219 1.00 40.80 500 ASP A O 1
ATOM 1289 N N . ILE A 1 167 ? -18.751 54.888 3.051 1.00 40.98 501 ILE A N 1
ATOM 1290 C CA . ILE A 1 167 ? -18.976 53.534 2.524 1.00 43.10 501 ILE A CA 1
ATOM 1291 C C . ILE A 1 167 ? -19.873 53.537 1.277 1.00 43.23 501 ILE A C 1
ATOM 1292 O O . ILE A 1 167 ? -20.636 54.470 1.038 1.00 42.36 501 ILE A O 1
ATOM 1297 N N . GLU A 1 168 ? -19.748 52.485 0.482 1.00 43.76 502 GLU A N 1
ATOM 1298 C CA . GLU A 1 168 ? -20.506 52.361 -0.740 1.00 45.58 502 GLU A CA 1
ATOM 1299 C C . GLU A 1 168 ? -20.986 50.918 -0.768 1.00 46.15 502 GLU A C 1
ATOM 1300 O O . GLU A 1 168 ? -20.262 50.024 -1.223 1.00 47.00 502 GLU A O 1
ATOM 1306 N N . PRO A 1 169 ? -22.194 50.679 -0.230 1.00 46.61 503 PRO A N 1
ATOM 1307 C CA . PRO A 1 169 ? -22.826 49.371 -0.268 1.00 47.18 503 PRO A CA 1
ATOM 1308 C C . PRO A 1 169 ? -23.272 49.064 -1.677 1.00 48.24 503 PRO A C 1
ATOM 1309 O O . PRO A 1 169 ? -23.649 49.967 -2.418 1.00 48.63 503 PRO A O 1
ATOM 1313 N N . ASP A 1 170 ? -23.249 47.787 -2.035 1.00 49.73 504 ASP A N 1
ATOM 1314 C CA . ASP A 1 170 ? -23.708 47.364 -3.359 1.00 50.20 504 ASP A CA 1
ATOM 1315 C C . ASP A 1 170 ? -24.487 46.067 -3.251 1.00 49.96 504 ASP A C 1
ATOM 1316 O O . ASP A 1 170 ? -24.021 45.106 -2.650 1.00 48.66 504 ASP A O 1
ATOM 1321 N N . ARG A 1 171 ? -25.667 46.020 -3.857 1.00 49.93 505 ARG A N 1
ATOM 1322 C CA . ARG A 1 171 ? -26.465 44.818 -3.706 1.00 49.81 505 ARG A CA 1
ATOM 1323 C C . ARG A 1 171 ? -25.741 43.656 -4.389 1.00 49.53 505 ARG A C 1
ATOM 1324 O O . ARG A 1 171 ? -25.667 42.556 -3.840 1.00 48.65 505 ARG A O 1
ATOM 1332 N N . GLY A 1 172 ? -25.156 43.952 -5.550 1.00 49.37 506 GLY A N 1
ATOM 1333 C CA . GLY A 1 172 ? -24.378 43.006 -6.353 1.00 49.28 506 GLY A CA 1
ATOM 1334 C C . GLY A 1 172 ? -23.389 42.085 -5.655 1.00 48.98 506 GLY A C 1
ATOM 1335 O O . GLY A 1 172 ? -23.507 40.864 -5.757 1.00 48.73 506 GLY A O 1
ATOM 1336 N N . LEU A 1 173 ? -22.402 42.649 -4.960 1.00 48.63 507 LEU A N 1
ATOM 1337 C CA . LEU A 1 173 ? -21.355 41.816 -4.356 1.00 48.45 507 LEU A CA 1
ATOM 1338 C C . LEU A 1 173 ? -21.888 41.104 -3.109 1.00 48.06 507 LEU A C 1
ATOM 1339 O O . LEU A 1 173 ? -21.410 40.031 -2.744 1.00 47.34 507 LEU A O 1
ATOM 1344 N N . ILE A 1 174 ? -22.887 41.702 -2.478 1.00 48.15 508 ILE A N 1
ATOM 1345 C CA . ILE A 1 174 ? -23.594 41.029 -1.396 1.00 48.47 508 ILE A CA 1
ATOM 1346 C C . ILE A 1 174 ? -24.303 39.786 -1.945 1.00 48.61 508 ILE A C 1
ATOM 1347 O O . ILE A 1 174 ? -24.158 38.699 -1.398 1.00 49.36 508 ILE A O 1
ATOM 1352 N N . ARG A 1 175 ? -25.050 39.957 -3.027 1.00 48.31 509 ARG A N 1
ATOM 1353 C CA . ARG A 1 175 ? -25.679 38.844 -3.734 1.00 48.63 509 ARG A CA 1
ATOM 1354 C C . ARG A 1 175 ? -24.678 37.762 -4.146 1.00 47.82 509 ARG A C 1
ATOM 1355 O O . ARG A 1 175 ? -24.954 36.573 -4.003 1.00 47.60 509 ARG A O 1
ATOM 1363 N N . ASP A 1 176 ? -23.523 38.186 -4.651 1.00 47.02 510 ASP A N 1
ATOM 1364 C CA . ASP A 1 176 ? -22.459 37.266 -5.059 1.00 47.11 510 ASP A CA 1
ATOM 1365 C C . ASP A 1 176 ? -21.918 36.475 -3.872 1.00 47.08 510 ASP A C 1
ATOM 1366 O O . ASP A 1 176 ? -21.662 35.280 -3.988 1.00 47.42 510 ASP A O 1
ATOM 1371 N N . ARG A 1 177 ? -21.721 37.154 -2.746 1.00 47.44 511 ARG A N 1
ATOM 1372 C CA . ARG A 1 177 ? -21.257 36.503 -1.519 1.00 47.43 511 ARG A CA 1
ATOM 1373 C C . ARG A 1 177 ? -22.315 35.593 -0.918 1.00 47.77 511 ARG A C 1
ATOM 1374 O O . ARG A 1 177 ? -21.989 34.512 -0.425 1.00 47.95 511 ARG A O 1
ATOM 1382 N N . LEU A 1 178 ? -23.577 36.016 -0.987 1.00 48.04 512 LEU A N 1
ATOM 1383 C CA . LEU A 1 178 ? -24.699 35.177 -0.581 1.00 48.47 512 LEU A CA 1
ATOM 1384 C C . LEU A 1 178 ? -24.887 33.953 -1.501 1.00 49.30 512 LEU A C 1
ATOM 1385 O O . LEU A 1 178 ? -25.331 32.895 -1.044 1.00 49.40 512 LEU A O 1
ATOM 1390 N N . ALA A 1 179 ? -24.560 34.104 -2.788 1.00 50.12 513 ALA A N 1
ATOM 1391 C CA . ALA A 1 179 ? -24.641 33.002 -3.751 1.00 50.96 513 ALA A CA 1
ATOM 1392 C C . ALA A 1 179 ? -23.568 31.943 -3.494 1.00 51.77 513 ALA A C 1
ATOM 1393 O O . ALA A 1 179 ? -23.688 30.809 -3.960 1.00 52.21 513 ALA A O 1
ATOM 1395 N N . GLN A 1 180 ? -22.519 32.316 -2.765 1.00 52.70 514 GLN A N 1
ATOM 1396 C CA . GLN A 1 180 ? -21.546 31.346 -2.268 1.00 53.58 514 GLN A CA 1
ATOM 1397 C C . GLN A 1 180 ? -21.975 30.845 -0.882 1.00 53.70 514 GLN A C 1
ATOM 1398 O O . GLN A 1 180 ? -21.476 31.307 0.147 1.00 53.64 514 GLN A O 1
ATOM 1404 N N . ALA A 1 181 ? -22.934 29.916 -0.889 1.00 54.14 515 ALA A N 1
ATOM 1405 C CA . ALA A 1 181 ? -23.457 29.256 0.310 1.00 54.25 515 ALA A CA 1
ATOM 1406 C C . ALA A 1 181 ? -24.111 27.929 -0.074 1.00 54.42 515 ALA A C 1
ATOM 1407 O O . ALA A 1 181 ? -23.745 27.306 -1.078 1.00 54.52 515 ALA A O 1
#